Protein AF-A0A841KVA6-F1 (afdb_monomer_lite)

Structure (mmCIF, N/CA/C/O backbone):
data_AF-A0A841KVA6-F1
#
_entry.id   AF-A0A841KVA6-F1
#
loop_
_atom_site.group_PDB
_atom_site.id
_atom_site.type_symbol
_atom_site.label_atom_id
_atom_site.label_alt_id
_atom_site.label_comp_id
_atom_site.label_asym_id
_atom_site.label_entity_id
_atom_site.label_seq_id
_atom_site.pdbx_PDB_ins_code
_atom_site.Cartn_x
_atom_site.Cartn_y
_atom_site.Cartn_z
_atom_site.occupancy
_atom_site.B_iso_or_equiv
_atom_site.auth_seq_id
_atom_site.auth_comp_id
_atom_site.auth_asym_id
_atom_site.auth_atom_id
_atom_site.pdbx_PDB_model_num
ATOM 1 N N . MET A 1 1 ? -5.361 3.899 -15.644 1.00 50.81 1 MET A N 1
ATOM 2 C CA . MET A 1 1 ? -4.681 2.618 -15.370 1.00 50.81 1 MET A CA 1
ATOM 3 C C . MET A 1 1 ? -4.036 2.179 -16.674 1.00 50.81 1 MET A C 1
ATOM 5 O O . MET A 1 1 ? -4.753 2.067 -17.661 1.00 50.81 1 MET A O 1
ATOM 9 N N . TYR A 1 2 ? -2.706 2.100 -16.727 1.00 49.50 2 TYR A N 1
ATOM 10 C CA . TYR A 1 2 ? -1.951 1.942 -17.982 1.00 49.50 2 TYR A CA 1
ATOM 11 C C . TYR A 1 2 ? -1.537 0.482 -18.233 1.00 49.50 2 TYR A C 1
ATOM 13 O O . TYR A 1 2 ? -1.278 0.118 -19.377 1.00 49.50 2 TYR A O 1
ATOM 21 N N . CYS A 1 3 ? -1.543 -0.362 -17.196 1.00 57.69 3 CYS A N 1
ATOM 22 C CA . CYS A 1 3 ? -1.248 -1.793 -17.270 1.00 57.69 3 CYS A CA 1
ATOM 23 C C . CYS A 1 3 ? -2.376 -2.593 -16.602 1.00 57.69 3 CYS A C 1
ATOM 25 O O . CYS A 1 3 ? -2.323 -2.887 -15.414 1.00 57.69 3 CYS A O 1
ATOM 27 N N . TYR A 1 4 ? -3.420 -2.942 -17.360 1.00 56.44 4 TYR A N 1
ATOM 28 C CA . TYR A 1 4 ? -4.584 -3.648 -16.802 1.00 56.44 4 TYR A CA 1
ATOM 29 C C . TYR A 1 4 ? -4.317 -5.150 -16.558 1.00 56.44 4 TYR A C 1
ATOM 31 O O . TYR A 1 4 ? -4.978 -5.748 -15.720 1.00 56.44 4 TYR A O 1
ATOM 39 N N . THR A 1 5 ? -3.327 -5.748 -17.240 1.00 57.81 5 THR A N 1
ATOM 40 C CA . THR A 1 5 ? -2.943 -7.178 -17.103 1.00 57.81 5 THR A CA 1
ATOM 41 C C . THR A 1 5 ? -1.612 -7.556 -17.776 1.00 57.81 5 THR A C 1
ATOM 43 O O . THR A 1 5 ? -1.046 -8.599 -17.446 1.00 57.81 5 THR A O 1
ATOM 46 N N . MET A 1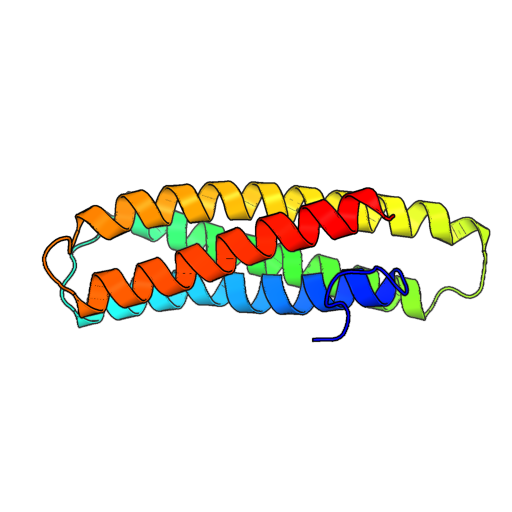 6 ? -1.090 -6.743 -18.707 1.00 58.12 6 MET A N 1
ATOM 47 C CA . MET A 1 6 ? 0.158 -7.029 -19.432 1.00 58.12 6 MET A CA 1
ATOM 48 C C . MET A 1 6 ? 1.201 -5.920 -19.269 1.00 58.12 6 MET A C 1
ATOM 50 O O . MET A 1 6 ? 0.891 -4.741 -19.434 1.00 58.12 6 MET A O 1
ATOM 54 N N . ALA A 1 7 ? 2.446 -6.304 -18.988 1.00 70.88 7 ALA A N 1
ATOM 55 C CA . ALA A 1 7 ? 3.600 -5.423 -18.900 1.00 70.88 7 ALA A CA 1
ATOM 56 C C . ALA A 1 7 ? 4.058 -5.005 -20.308 1.00 70.88 7 ALA A C 1
ATOM 58 O O . ALA A 1 7 ? 4.973 -5.582 -20.886 1.00 70.88 7 ALA A O 1
ATOM 59 N N . TYR A 1 8 ? 3.426 -3.970 -20.869 1.00 66.31 8 TYR A N 1
ATOM 60 C CA . TYR A 1 8 ? 3.819 -3.417 -22.175 1.00 66.31 8 TYR A CA 1
ATOM 61 C C . TYR A 1 8 ? 5.228 -2.803 -22.172 1.00 66.31 8 TYR A C 1
ATOM 63 O O . TYR A 1 8 ? 5.869 -2.697 -23.214 1.00 66.31 8 TYR A O 1
ATOM 71 N N . SER A 1 9 ? 5.704 -2.363 -21.007 1.00 79.69 9 SER A N 1
ATOM 72 C CA . SER A 1 9 ? 7.071 -1.891 -20.791 1.00 79.69 9 SER A CA 1
ATOM 73 C C . SER A 1 9 ? 7.407 -1.874 -19.300 1.00 79.69 9 SER A C 1
ATOM 75 O O . SER A 1 9 ? 6.514 -1.818 -18.450 1.00 79.69 9 SER A O 1
ATOM 77 N N . LEU A 1 10 ? 8.701 -1.822 -18.975 1.00 84.19 10 LEU A N 1
ATOM 78 C CA . LEU A 1 10 ? 9.164 -1.624 -17.599 1.00 84.19 10 LEU A CA 1
ATOM 79 C C . LEU A 1 10 ? 8.616 -0.324 -16.984 1.00 84.19 10 LEU A C 1
ATOM 81 O O . LEU A 1 10 ? 8.250 -0.290 -15.812 1.00 84.19 10 LEU A O 1
ATOM 85 N N . GLN A 1 11 ? 8.491 0.736 -17.789 1.00 85.94 11 GLN A N 1
ATOM 86 C CA . GLN A 1 11 ? 7.898 1.998 -17.343 1.00 85.94 11 GLN A CA 1
ATOM 87 C C . GLN A 1 11 ? 6.432 1.827 -16.938 1.00 85.94 11 GLN A C 1
ATOM 89 O O . GLN A 1 11 ? 5.979 2.480 -16.004 1.00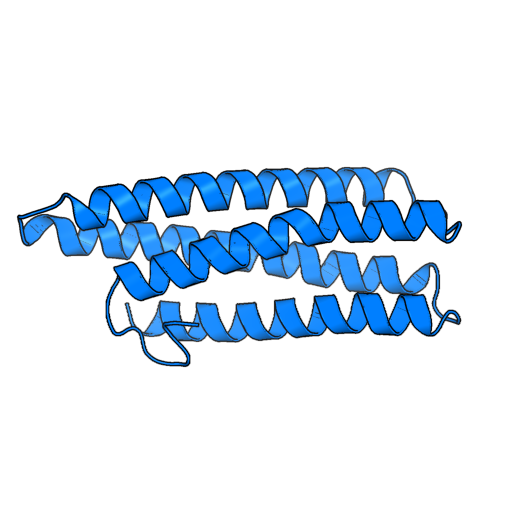 85.94 11 GLN A O 1
ATOM 94 N N . CYS A 1 12 ? 5.691 0.951 -17.618 1.00 87.81 12 CYS A N 1
ATOM 95 C CA . CYS A 1 12 ? 4.305 0.663 -17.269 1.00 87.81 12 CYS A CA 1
ATOM 96 C C . CYS A 1 12 ? 4.205 0.005 -15.886 1.00 87.81 12 CYS A C 1
ATOM 98 O O . CYS A 1 12 ? 3.436 0.469 -15.047 1.00 87.81 12 CYS A O 1
ATOM 100 N N . VAL A 1 13 ? 5.060 -0.988 -15.609 1.00 91.06 13 VAL A N 1
ATOM 101 C CA . VAL A 1 13 ? 5.154 -1.635 -14.287 1.00 91.06 13 VAL A CA 1
ATOM 102 C C . VAL A 1 13 ? 5.483 -0.616 -13.195 1.00 91.06 13 VAL A C 1
ATOM 104 O O . VAL A 1 13 ? 4.806 -0.564 -12.172 1.00 91.06 13 VAL A O 1
ATOM 107 N N . LEU A 1 14 ? 6.487 0.236 -13.426 1.00 92.56 14 LEU A N 1
ATOM 108 C CA . LEU A 1 14 ? 6.909 1.249 -12.455 1.00 92.56 14 LEU A CA 1
ATOM 109 C C . LEU A 1 14 ? 5.843 2.329 -12.216 1.00 92.56 14 LEU A C 1
ATOM 111 O O . LEU A 1 14 ? 5.737 2.836 -11.105 1.00 92.56 14 LEU A O 1
ATOM 115 N N . ARG A 1 15 ? 5.028 2.671 -13.222 1.00 92.38 15 ARG A N 1
ATOM 116 C CA . ARG A 1 15 ? 3.908 3.616 -13.063 1.00 92.38 15 ARG A CA 1
ATOM 117 C C . ARG A 1 15 ? 2.759 3.034 -12.248 1.00 92.38 15 ARG A C 1
ATOM 119 O O . ARG A 1 15 ? 2.211 3.754 -11.420 1.00 92.38 15 ARG A O 1
ATOM 126 N N . GLU A 1 16 ? 2.409 1.764 -12.457 1.00 94.19 16 GLU A N 1
ATOM 127 C CA . GLU A 1 16 ? 1.436 1.086 -11.589 1.00 94.19 16 GLU A CA 1
ATOM 128 C C . GLU A 1 16 ? 1.976 1.006 -10.157 1.00 94.19 16 GLU A C 1
ATOM 130 O O . GLU A 1 16 ? 1.267 1.344 -9.215 1.00 94.19 16 GLU A O 1
ATOM 135 N N . LEU A 1 17 ? 3.255 0.656 -9.984 1.00 95.56 17 LEU A N 1
ATOM 136 C CA . LEU A 1 17 ? 3.885 0.637 -8.666 1.00 95.56 17 LEU A CA 1
ATOM 137 C C . LEU A 1 17 ? 3.857 2.008 -7.982 1.00 95.56 17 LEU A C 1
ATOM 139 O O . LEU A 1 17 ? 3.521 2.091 -6.804 1.00 95.56 17 LEU A O 1
ATOM 143 N N . LEU A 1 18 ? 4.154 3.084 -8.712 1.00 95.94 18 LEU A N 1
ATOM 144 C CA . LEU A 1 18 ? 4.070 4.449 -8.195 1.00 95.94 18 LEU A CA 1
ATOM 145 C C . LEU A 1 18 ? 2.644 4.784 -7.732 1.00 95.94 18 LEU A C 1
ATOM 147 O O . LEU A 1 18 ? 2.455 5.237 -6.611 1.00 95.94 18 LEU A O 1
ATOM 151 N N . MET A 1 19 ? 1.636 4.520 -8.562 1.00 96.00 19 MET A N 1
ATOM 152 C CA . MET A 1 19 ? 0.239 4.801 -8.216 1.00 96.00 19 MET A CA 1
ATOM 153 C C . MET A 1 19 ? -0.209 4.021 -6.973 1.00 96.00 19 MET A C 1
ATOM 155 O O . MET A 1 19 ? -0.796 4.587 -6.056 1.00 96.00 19 MET A O 1
ATOM 159 N N . TRP A 1 20 ? 0.085 2.723 -6.918 1.00 97.00 20 TRP A N 1
ATOM 160 C CA . TRP A 1 20 ? -0.399 1.871 -5.834 1.00 97.00 20 TRP A CA 1
ATOM 161 C C . TRP A 1 20 ? 0.370 2.050 -4.528 1.00 97.00 20 TRP A C 1
ATOM 163 O O . TRP A 1 20 ? -0.211 1.868 -3.460 1.00 97.00 20 TRP A O 1
ATOM 173 N N . THR A 1 21 ? 1.645 2.439 -4.578 1.00 97.56 21 THR A N 1
ATOM 174 C CA . THR A 1 21 ? 2.391 2.837 -3.372 1.00 97.56 21 THR A CA 1
ATOM 175 C C . THR A 1 21 ? 1.875 4.149 -2.800 1.00 97.56 21 THR A C 1
ATOM 177 O O . THR A 1 21 ? 1.786 4.259 -1.583 1.00 97.56 21 THR A O 1
ATOM 180 N N . ASP A 1 22 ? 1.470 5.095 -3.652 1.00 97.25 22 ASP A N 1
ATOM 181 C CA . ASP A 1 22 ? 0.857 6.359 -3.231 1.00 97.25 22 ASP A CA 1
ATOM 182 C C . ASP A 1 22 ? -0.466 6.096 -2.492 1.00 97.25 22 ASP A C 1
ATOM 184 O O . ASP A 1 22 ? -0.575 6.363 -1.295 1.00 97.25 22 ASP A O 1
ATOM 188 N N . ILE A 1 23 ? -1.404 5.400 -3.146 1.00 97.19 23 ILE A N 1
ATOM 189 C CA . ILE A 1 23 ? -2.692 4.983 -2.559 1.00 97.19 23 ILE A CA 1
ATOM 190 C C . ILE A 1 23 ? -2.484 4.197 -1.252 1.00 97.19 23 ILE A C 1
ATOM 192 O O . ILE A 1 23 ? -3.093 4.483 -0.219 1.00 97.19 23 ILE A O 1
ATOM 196 N N . SER A 1 24 ? -1.576 3.217 -1.259 1.00 97.69 24 SER A N 1
ATOM 197 C CA . SER A 1 24 ? -1.318 2.384 -0.077 1.00 97.69 24 SER A CA 1
ATOM 198 C C . SER A 1 24 ? -0.648 3.151 1.062 1.00 97.69 24 SER A C 1
ATOM 200 O O . SER A 1 24 ? -0.785 2.750 2.217 1.00 97.69 24 SER A O 1
ATOM 202 N N . SER A 1 25 ? 0.035 4.262 0.777 1.00 97.69 25 SER A N 1
ATOM 203 C CA . SER A 1 25 ? 0.592 5.134 1.811 1.00 97.69 25 SER A CA 1
ATOM 204 C C . SER A 1 25 ? -0.478 5.974 2.514 1.00 97.69 25 SER A C 1
ATOM 206 O O . SER A 1 25 ? -0.350 6.247 3.713 1.00 97.69 25 SER A O 1
ATOM 208 N N . GLU A 1 26 ? -1.562 6.321 1.813 1.00 98.00 26 GLU A N 1
ATOM 209 C CA . GLU A 1 26 ? -2.681 7.089 2.360 1.00 98.00 26 GLU A CA 1
ATOM 210 C C . GLU A 1 26 ? -3.602 6.229 3.232 1.00 98.00 26 GLU A C 1
ATOM 212 O O . GLU A 1 26 ? -4.108 6.694 4.259 1.00 98.00 26 GLU A O 1
ATOM 217 N N . HIS A 1 27 ? -3.789 4.954 2.878 1.00 97.81 27 HIS A N 1
ATOM 218 C CA . HIS A 1 27 ? -4.706 4.057 3.582 1.00 97.81 27 HIS A CA 1
ATOM 219 C C . HIS A 1 27 ? -4.475 3.978 5.103 1.00 97.81 27 HIS A C 1
ATOM 221 O O . HIS A 1 27 ? -5.447 4.124 5.853 1.00 97.81 27 HIS A O 1
ATOM 227 N N . PRO A 1 28 ? -3.239 3.832 5.624 1.00 97.88 28 PRO A N 1
ATOM 228 C CA . PRO A 1 28 ? -3.013 3.839 7.064 1.00 97.88 28 PRO A CA 1
ATOM 229 C C . PRO A 1 28 ? -3.376 5.167 7.743 1.00 97.88 28 PRO A C 1
ATOM 231 O O . PRO A 1 28 ? -3.899 5.166 8.863 1.00 97.88 28 PRO A O 1
ATOM 234 N N . ILE A 1 29 ? -3.126 6.306 7.082 1.00 97.31 29 ILE A N 1
ATOM 235 C CA . ILE A 1 29 ? -3.496 7.637 7.590 1.00 97.31 29 ILE A CA 1
ATOM 236 C C . ILE A 1 29 ? -5.015 7.752 7.661 1.00 97.31 29 ILE A C 1
ATOM 238 O O . ILE A 1 29 ? -5.567 8.187 8.679 1.00 97.31 29 ILE A O 1
ATOM 242 N N . PHE A 1 30 ? -5.687 7.340 6.592 1.00 96.44 30 PHE A N 1
ATOM 243 C CA . PHE A 1 30 ? -7.129 7.395 6.479 1.00 96.44 30 PHE A CA 1
ATOM 244 C C . PHE A 1 30 ? -7.809 6.506 7.529 1.00 96.44 30 PHE A C 1
ATOM 246 O O . PHE A 1 30 ? -8.625 7.001 8.309 1.00 96.44 30 PHE A O 1
ATOM 253 N N . VAL A 1 31 ? -7.394 5.240 7.660 1.00 97.00 31 VAL A N 1
ATOM 254 C CA . VAL A 1 31 ? -7.913 4.306 8.676 1.00 97.00 31 VAL A CA 1
ATOM 255 C C . VAL A 1 31 ? -7.724 4.860 10.085 1.00 97.00 31 VAL A C 1
ATOM 257 O O . VAL A 1 31 ? -8.670 4.886 10.873 1.00 97.00 31 VAL A O 1
ATOM 260 N N . LYS A 1 32 ? -6.533 5.379 10.405 1.00 96.25 32 LYS A N 1
ATOM 261 C CA . LYS A 1 32 ? -6.258 6.022 11.698 1.00 96.25 32 LYS A CA 1
ATOM 262 C C . LYS A 1 32 ? -7.173 7.224 11.955 1.00 96.25 32 LYS A C 1
ATOM 264 O O . LYS A 1 32 ? -7.631 7.428 13.081 1.00 96.25 32 LYS A O 1
ATOM 269 N N . THR A 1 33 ? -7.417 8.037 10.933 1.00 95.56 33 THR A N 1
ATOM 270 C CA . THR A 1 33 ? -8.236 9.252 11.036 1.00 95.56 33 THR A CA 1
ATOM 271 C C . THR A 1 33 ? -9.703 8.903 11.250 1.00 95.56 33 THR A C 1
ATOM 273 O O . THR A 1 33 ? -10.314 9.395 12.199 1.00 95.56 33 THR A O 1
ATOM 276 N N . VAL A 1 34 ? -10.252 7.998 10.439 1.00 94.94 34 VAL A N 1
ATOM 277 C CA . VAL A 1 34 ? -11.639 7.543 10.571 1.00 94.94 34 VAL A CA 1
ATOM 278 C C . VAL A 1 34 ? -11.851 6.819 11.896 1.00 94.94 34 VAL A C 1
ATOM 280 O O . VAL A 1 34 ? -12.851 7.087 12.559 1.00 94.94 34 VAL A O 1
ATOM 283 N N . ALA A 1 35 ? -10.908 5.982 12.341 1.00 95.38 35 ALA A N 1
ATOM 284 C CA . ALA A 1 35 ? -10.971 5.340 13.655 1.00 95.38 35 ALA A CA 1
ATOM 285 C C . ALA A 1 35 ? -11.140 6.374 14.776 1.00 95.38 35 ALA A C 1
ATOM 287 O O . ALA A 1 35 ? -12.058 6.277 15.587 1.00 95.38 35 ALA A O 1
ATOM 288 N N . LYS A 1 36 ? -10.307 7.422 14.771 1.00 94.25 36 LYS A N 1
ATOM 289 C CA . LYS A 1 36 ? -10.377 8.506 15.758 1.00 94.25 36 LYS A CA 1
ATOM 290 C C . LYS A 1 36 ? -11.718 9.247 15.707 1.00 94.25 36 LYS A C 1
ATOM 292 O O . LYS A 1 36 ? -12.303 9.516 16.752 1.00 94.25 36 LYS A O 1
ATOM 297 N N . LEU A 1 37 ? -12.209 9.576 14.511 1.00 93.75 37 LEU A N 1
ATOM 298 C CA . LEU A 1 37 ? -13.469 10.311 14.329 1.00 93.75 37 LEU A CA 1
ATOM 299 C C . LEU A 1 37 ? -14.701 9.483 14.717 1.00 93.75 37 LEU A C 1
ATOM 301 O O . LEU A 1 37 ? -15.654 10.018 15.277 1.00 93.75 37 LEU A O 1
ATOM 305 N N . SER A 1 38 ? -14.663 8.176 14.467 1.00 92.19 38 SER A N 1
ATOM 306 C CA . SER A 1 38 ? -15.736 7.229 14.797 1.00 92.19 38 SER A CA 1
ATOM 307 C C . SER A 1 38 ? -15.582 6.587 16.181 1.00 92.19 38 SER A C 1
ATOM 309 O O . SER A 1 38 ? -16.317 5.654 16.511 1.00 92.19 38 SER A O 1
ATOM 311 N N . LYS A 1 39 ? -14.657 7.101 17.008 1.00 92.38 39 LYS A N 1
ATOM 312 C CA . LYS A 1 39 ? -14.383 6.633 18.378 1.00 92.38 39 LYS A CA 1
ATOM 313 C C . LYS A 1 39 ? -14.081 5.126 18.447 1.00 92.38 39 LYS A C 1
ATOM 315 O O . LYS A 1 39 ? -14.504 4.442 19.375 1.00 92.38 39 LYS A O 1
ATOM 320 N N . LYS A 1 40 ? -13.366 4.597 17.448 1.00 93.31 40 LYS A N 1
ATOM 321 C CA . LYS A 1 40 ? -12.758 3.262 17.508 1.00 93.31 40 LYS A CA 1
ATOM 322 C C . LYS A 1 40 ? -11.422 3.399 18.225 1.00 93.31 40 LYS A C 1
ATOM 324 O O . LYS A 1 40 ? -10.445 3.876 17.644 1.00 93.31 40 LYS A O 1
ATOM 329 N N . ASP A 1 41 ? -11.385 2.995 19.488 1.00 88.94 41 ASP A N 1
ATOM 330 C CA . ASP A 1 41 ? -10.175 3.051 20.307 1.00 88.94 41 ASP A CA 1
ATOM 331 C C . ASP A 1 41 ? -9.187 1.956 19.881 1.00 88.94 41 ASP A C 1
ATOM 333 O O . ASP A 1 41 ? -9.137 0.859 20.438 1.00 88.94 41 ASP A O 1
ATOM 337 N N . LEU A 1 42 ? -8.400 2.254 18.844 1.00 95.44 42 LEU A N 1
ATOM 338 C CA . LEU A 1 42 ? -7.324 1.378 18.392 1.00 95.44 42 LEU A CA 1
ATOM 339 C C . LEU A 1 42 ? -6.165 1.401 19.404 1.00 95.44 42 LEU A C 1
ATOM 341 O O . LEU A 1 42 ? -5.719 2.483 19.802 1.00 95.44 42 LEU A O 1
ATOM 345 N N . PRO A 1 43 ? -5.611 0.236 19.789 1.00 96.50 43 PRO A N 1
ATOM 346 C CA . PRO A 1 43 ? -4.442 0.172 20.650 1.00 96.50 43 PRO A CA 1
ATOM 347 C C . PRO A 1 43 ? -3.253 0.924 20.063 1.00 96.50 43 PRO A C 1
ATOM 349 O O . PRO A 1 43 ? -3.043 0.958 18.848 1.00 96.50 43 PRO A O 1
ATOM 352 N N . LYS A 1 44 ? -2.400 1.449 20.947 1.00 96.19 44 LYS A N 1
ATOM 353 C CA . LYS A 1 44 ? -1.179 2.164 20.556 1.00 96.19 44 LYS A CA 1
ATOM 354 C C . LYS A 1 44 ? -0.300 1.346 19.602 1.00 96.19 44 LYS A C 1
ATOM 356 O O . LYS A 1 44 ? 0.253 1.917 18.673 1.00 96.19 44 LYS A O 1
ATOM 361 N N . SER A 1 45 ? -0.208 0.028 19.791 1.00 96.94 45 SER A N 1
ATOM 362 C CA . SER A 1 45 ? 0.546 -0.868 18.903 1.00 96.94 45 SER A CA 1
ATOM 363 C C . SER A 1 45 ? 0.041 -0.831 17.457 1.00 96.94 45 SER A C 1
ATOM 365 O O . SER A 1 45 ? 0.844 -0.674 16.545 1.00 96.94 45 SER A O 1
ATOM 367 N N . ILE A 1 46 ? -1.279 -0.890 17.246 1.00 97.62 46 ILE A N 1
ATOM 368 C CA . ILE A 1 46 ? -1.895 -0.778 15.9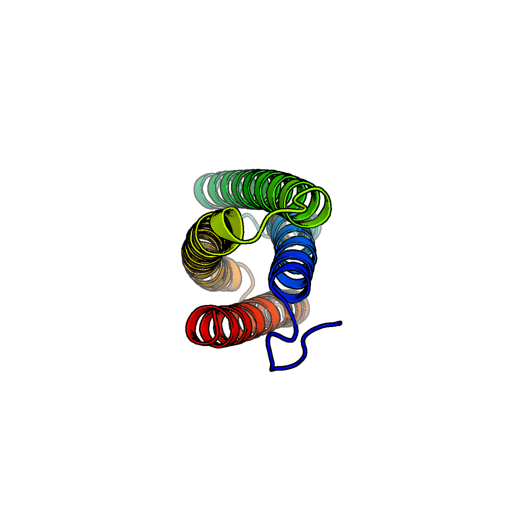15 1.00 97.62 46 ILE A CA 1
ATOM 369 C C . ILE A 1 46 ? -1.620 0.601 15.313 1.00 97.62 46 ILE A C 1
ATOM 371 O O . ILE A 1 46 ? -1.263 0.710 14.144 1.00 97.62 46 ILE A O 1
ATOM 375 N N . VAL A 1 47 ? -1.746 1.664 16.111 1.00 97.50 47 VAL A N 1
ATOM 376 C CA . VAL A 1 47 ? -1.497 3.036 15.644 1.00 97.50 47 VAL A CA 1
ATOM 377 C C . VAL A 1 47 ? -0.042 3.244 15.215 1.00 97.50 47 VAL A C 1
ATOM 379 O O . VAL A 1 47 ? 0.204 3.954 14.239 1.00 97.50 47 VAL A O 1
ATOM 382 N N . GLU A 1 48 ? 0.922 2.653 15.919 1.00 97.94 48 GLU A N 1
ATOM 383 C CA . GLU A 1 48 ? 2.328 2.711 15.509 1.00 97.94 48 GLU A CA 1
ATOM 384 C C . GLU A 1 48 ? 2.598 1.877 14.249 1.00 97.94 48 GLU A C 1
ATOM 386 O O . GLU A 1 48 ? 3.311 2.353 13.366 1.00 97.94 48 GLU A O 1
ATOM 391 N N . GLU A 1 49 ? 1.975 0.704 14.095 1.00 98.00 49 GLU A N 1
ATOM 392 C CA . GLU A 1 49 ? 2.125 -0.096 12.871 1.00 98.00 49 GLU A CA 1
ATOM 39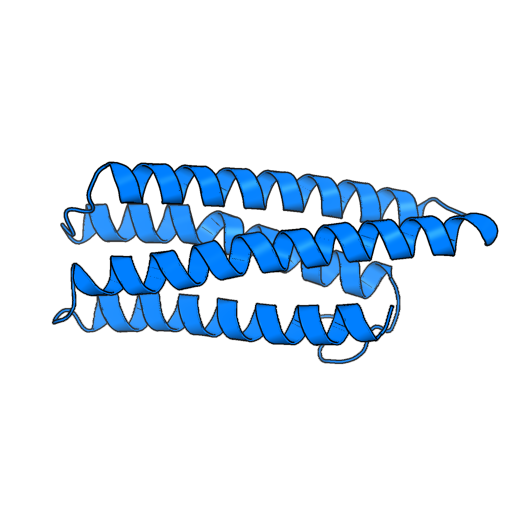3 C C . GLU A 1 49 ? 1.520 0.615 11.648 1.00 98.00 49 GLU A C 1
ATOM 395 O O . GLU A 1 49 ? 2.137 0.640 10.585 1.00 98.00 49 GLU A O 1
ATOM 400 N N . LEU A 1 50 ? 0.379 1.303 11.808 1.00 98.06 50 LEU A N 1
ATOM 401 C CA . LEU A 1 50 ? -0.208 2.159 10.768 1.00 98.06 50 LEU A CA 1
ATOM 402 C C . LEU A 1 50 ? 0.768 3.258 10.316 1.00 98.06 50 LEU A C 1
ATOM 404 O O . LEU A 1 50 ? 0.965 3.470 9.121 1.00 98.06 50 LEU A O 1
ATOM 408 N N . LYS A 1 51 ? 1.417 3.949 11.263 1.00 98.00 51 LYS A N 1
ATOM 409 C CA . LYS A 1 51 ? 2.423 4.978 10.937 1.00 98.00 51 LYS A CA 1
ATOM 410 C C . LYS A 1 51 ? 3.634 4.385 10.222 1.00 98.00 51 LYS A C 1
ATOM 412 O O . LYS A 1 51 ? 4.186 5.022 9.331 1.00 98.00 51 LYS A O 1
ATOM 417 N N . LYS A 1 52 ? 4.074 3.199 10.642 1.00 98.31 52 LYS A N 1
ATOM 418 C CA . LYS A 1 52 ? 5.210 2.509 10.033 1.00 98.31 52 LYS A CA 1
ATOM 419 C C . LYS A 1 52 ? 4.898 2.110 8.593 1.00 98.31 52 LYS A C 1
ATOM 421 O O . LYS A 1 52 ? 5.710 2.385 7.721 1.00 98.31 52 LYS A O 1
ATOM 426 N N . LEU A 1 53 ? 3.719 1.539 8.341 1.00 98.19 53 LEU A N 1
ATOM 427 C CA . LEU A 1 53 ? 3.282 1.174 6.993 1.00 98.19 53 LEU A CA 1
ATOM 428 C C . LEU A 1 53 ? 3.167 2.386 6.071 1.00 98.19 53 LEU A C 1
ATOM 430 O O . LEU A 1 53 ? 3.679 2.322 4.960 1.00 98.19 53 LEU A O 1
ATOM 434 N N . ASN A 1 54 ? 2.575 3.492 6.537 1.00 98.50 54 ASN A N 1
ATOM 435 C CA . ASN A 1 54 ? 2.533 4.738 5.765 1.00 98.50 54 ASN A CA 1
ATOM 436 C C . ASN A 1 54 ? 3.948 5.167 5.337 1.00 98.50 54 ASN A C 1
ATOM 438 O O . ASN A 1 54 ? 4.203 5.288 4.143 1.00 98.50 54 ASN A O 1
ATOM 442 N N . LYS A 1 55 ? 4.894 5.266 6.280 1.00 98.44 55 LYS A N 1
ATOM 443 C CA . LYS A 1 55 ? 6.289 5.621 5.967 1.00 98.44 55 LYS A CA 1
ATOM 444 C C . LYS A 1 55 ? 6.963 4.641 5.008 1.00 98.44 55 LYS A C 1
ATOM 446 O O . LYS A 1 55 ? 7.682 5.064 4.113 1.00 98.44 55 LYS A O 1
ATOM 451 N N . SER A 1 56 ? 6.753 3.337 5.189 1.00 98.56 56 SER A N 1
ATOM 452 C CA . SER A 1 56 ? 7.351 2.324 4.314 1.00 98.56 56 SER A CA 1
ATOM 453 C C . SER A 1 56 ? 6.796 2.383 2.890 1.00 98.56 56 SER A C 1
ATOM 455 O O . SER A 1 56 ? 7.553 2.196 1.941 1.00 98.56 56 SER A O 1
ATOM 457 N N . PHE A 1 57 ? 5.503 2.669 2.715 1.00 98.44 57 PHE A N 1
ATOM 458 C CA . PHE A 1 57 ? 4.930 2.880 1.386 1.00 98.44 57 PHE A CA 1
ATOM 459 C C . PHE A 1 57 ? 5.386 4.203 0.756 1.00 98.44 57 PHE A C 1
ATOM 461 O O . PHE A 1 57 ? 5.684 4.206 -0.436 1.00 98.44 57 PHE A O 1
ATOM 468 N N . GLU A 1 58 ? 5.523 5.287 1.530 1.00 98.25 58 GLU A N 1
ATOM 469 C CA . GLU A 1 58 ? 6.118 6.552 1.058 1.00 98.25 58 GLU A CA 1
ATOM 470 C C . GLU A 1 58 ? 7.562 6.347 0.574 1.00 98.25 58 GLU A C 1
ATOM 472 O O . GLU A 1 58 ? 7.938 6.800 -0.507 1.00 98.25 58 GLU A O 1
ATOM 477 N N . GLU A 1 59 ? 8.373 5.613 1.338 1.00 98.38 59 GLU A N 1
ATOM 478 C CA . GLU A 1 59 ? 9.746 5.272 0.957 1.00 98.38 59 GLU A CA 1
ATOM 479 C C . GLU A 1 59 ? 9.787 4.432 -0.324 1.00 98.38 59 GLU A C 1
ATOM 481 O O . GLU A 1 59 ? 10.547 4.727 -1.250 1.00 98.38 59 GLU A O 1
ATOM 486 N N . LEU A 1 60 ? 8.920 3.423 -0.424 1.00 98.25 60 LEU A N 1
ATOM 487 C CA . LEU A 1 60 ? 8.815 2.604 -1.625 1.00 98.25 60 LEU A CA 1
ATOM 488 C C . LEU A 1 60 ? 8.359 3.419 -2.847 1.00 98.25 60 LEU A C 1
ATOM 490 O O . LEU A 1 60 ? 8.871 3.197 -3.946 1.00 98.25 60 LEU A O 1
ATOM 494 N N . ASN A 1 61 ? 7.451 4.380 -2.662 1.00 98.25 61 ASN A N 1
ATOM 495 C CA . ASN A 1 61 ? 7.015 5.302 -3.710 1.00 98.25 61 ASN A CA 1
ATOM 496 C C . ASN A 1 61 ? 8.181 6.156 -4.228 1.00 98.25 61 ASN A C 1
ATOM 498 O O . ASN A 1 61 ? 8.397 6.237 -5.440 1.00 98.25 61 ASN A O 1
ATOM 502 N N . MET A 1 62 ? 8.978 6.732 -3.320 1.00 97.88 62 MET A N 1
ATOM 503 C CA . MET A 1 62 ? 10.172 7.503 -3.684 1.00 97.88 62 MET A CA 1
ATOM 504 C C . MET A 1 62 ? 11.162 6.655 -4.490 1.00 97.88 62 MET A C 1
ATOM 506 O O . MET A 1 62 ? 11.610 7.085 -5.555 1.00 97.88 62 MET A O 1
ATOM 510 N N . ASN A 1 63 ? 11.427 5.424 -4.044 1.00 96.94 63 ASN A N 1
ATOM 511 C CA . ASN A 1 63 ? 12.315 4.495 -4.743 1.00 96.94 63 ASN A CA 1
ATOM 512 C C . ASN A 1 63 ? 11.777 4.127 -6.139 1.00 96.94 63 ASN A C 1
ATOM 514 O O . ASN A 1 63 ? 12.527 4.108 -7.116 1.00 96.94 63 ASN A O 1
ATOM 518 N N . ALA A 1 64 ? 10.469 3.880 -6.274 1.00 95.56 64 ALA A N 1
ATOM 519 C CA . ALA A 1 64 ? 9.841 3.605 -7.567 1.00 95.56 64 ALA A CA 1
ATOM 520 C C . ALA A 1 64 ? 9.933 4.807 -8.525 1.00 95.56 64 ALA A C 1
ATOM 522 O O . ALA A 1 64 ? 10.191 4.633 -9.720 1.00 95.56 64 ALA A O 1
ATOM 523 N N . LYS A 1 65 ? 9.775 6.030 -8.007 1.00 95.44 65 LYS A N 1
ATOM 524 C CA . LYS A 1 65 ? 9.899 7.277 -8.774 1.00 95.44 65 LYS A CA 1
ATOM 525 C C . LYS A 1 65 ? 11.320 7.507 -9.285 1.00 95.44 65 LYS A C 1
ATOM 527 O O . LYS A 1 65 ? 11.502 7.885 -10.447 1.00 95.44 65 LYS A O 1
ATOM 532 N N . GLU A 1 66 ? 12.317 7.266 -8.440 1.00 93.75 66 GLU A N 1
ATOM 533 C CA . GLU A 1 66 ? 13.725 7.329 -8.829 1.00 93.75 66 GLU A CA 1
ATOM 534 C C . GLU A 1 66 ? 14.019 6.318 -9.944 1.00 93.75 66 GLU A C 1
ATOM 536 O O . GLU A 1 66 ? 14.564 6.680 -10.989 1.00 93.75 66 GLU A O 1
ATOM 541 N N . GLN A 1 67 ? 13.563 5.073 -9.784 1.00 90.94 67 GLN A N 1
ATOM 542 C CA . GLN A 1 67 ? 13.762 4.033 -10.792 1.00 90.94 67 GLN A CA 1
ATOM 543 C C . GLN A 1 67 ? 13.076 4.340 -12.122 1.00 90.94 67 GLN A C 1
ATOM 545 O O . GLN A 1 67 ? 13.667 4.130 -13.181 1.00 90.94 67 GLN A O 1
ATOM 550 N N . LEU A 1 68 ? 11.862 4.896 -12.095 1.00 90.62 68 LEU A N 1
ATOM 551 C CA . LEU A 1 68 ? 11.178 5.336 -13.311 1.00 90.62 68 LEU A CA 1
ATOM 552 C C . LEU A 1 68 ? 11.975 6.426 -14.039 1.00 90.62 68 LEU A C 1
ATOM 554 O O . LEU A 1 68 ? 12.128 6.358 -15.257 1.00 90.62 68 LEU A O 1
ATOM 558 N N . THR A 1 69 ? 12.515 7.392 -13.294 1.00 89.12 69 THR A N 1
ATOM 559 C CA . THR A 1 69 ? 13.333 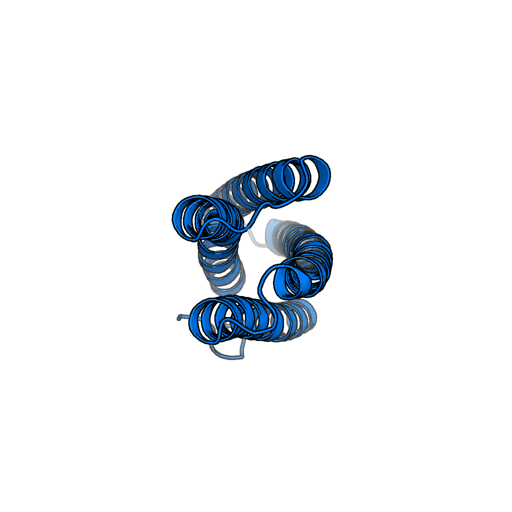8.482 -13.846 1.00 89.12 69 THR A CA 1
ATOM 560 C C . THR A 1 69 ? 14.613 7.936 -14.484 1.00 89.12 69 THR A C 1
ATOM 562 O O . THR A 1 69 ? 14.956 8.288 -15.613 1.00 89.12 69 THR A O 1
ATOM 565 N N . ASN A 1 70 ? 15.293 7.010 -13.805 1.00 85.81 70 ASN A N 1
ATOM 566 C CA . ASN A 1 70 ? 16.509 6.378 -14.312 1.00 85.81 70 ASN A CA 1
ATOM 567 C C . ASN A 1 70 ? 16.245 5.542 -15.573 1.00 85.81 70 ASN A C 1
ATOM 569 O O . ASN A 1 70 ? 17.003 5.631 -16.539 1.00 85.81 70 ASN A O 1
ATOM 573 N N . ALA A 1 71 ? 15.147 4.782 -15.600 1.00 82.50 71 ALA A N 1
ATOM 574 C CA . ALA A 1 71 ? 14.747 3.984 -16.757 1.00 82.50 71 ALA A CA 1
ATOM 575 C C . ALA A 1 71 ? 14.369 4.843 -17.980 1.00 82.50 71 ALA A C 1
ATOM 577 O O . ALA A 1 71 ? 14.522 4.395 -19.113 1.00 82.50 71 ALA A O 1
ATOM 578 N N . GLN A 1 72 ? 13.879 6.070 -17.775 1.00 82.50 72 GLN A N 1
ATOM 579 C CA . GLN A 1 72 ? 13.566 7.011 -18.859 1.00 82.50 72 GLN A CA 1
ATOM 580 C C . GLN A 1 72 ? 14.811 7.669 -19.463 1.00 82.50 72 GLN A C 1
ATOM 582 O O . GLN A 1 72 ? 14.831 7.947 -20.659 1.00 82.50 72 GLN A O 1
ATOM 587 N N . ASN A 1 73 ? 15.844 7.897 -18.651 1.00 77.31 73 ASN A N 1
ATOM 588 C CA . ASN A 1 73 ? 17.062 8.598 -19.063 1.00 77.31 73 ASN A CA 1
ATOM 589 C C . ASN A 1 73 ? 18.148 7.668 -19.643 1.00 77.31 73 ASN A C 1
ATOM 591 O O . ASN A 1 73 ? 19.175 8.146 -20.125 1.00 77.31 73 ASN A O 1
ATOM 595 N N . SER A 1 74 ? 17.955 6.346 -19.597 1.00 67.25 74 SER A N 1
ATOM 596 C CA . SER A 1 74 ? 18.944 5.371 -20.070 1.00 67.25 74 SER A CA 1
ATOM 597 C C . SER A 1 74 ? 18.800 5.098 -21.572 1.00 67.25 74 SER A C 1
ATOM 599 O O . SER A 1 74 ? 17.763 4.624 -22.027 1.00 67.25 74 SER A O 1
ATOM 601 N N . VAL A 1 75 ? 19.856 5.372 -22.348 1.00 55.81 75 VAL A N 1
ATOM 602 C CA . VAL A 1 75 ? 19.879 5.232 -23.824 1.00 55.81 75 VAL A CA 1
ATOM 603 C C . VAL A 1 75 ? 20.537 3.911 -24.284 1.00 55.81 75 VAL A C 1
ATOM 605 O O . VAL A 1 75 ? 20.479 3.561 -25.459 1.00 55.81 75 VAL A O 1
ATOM 608 N N . ALA A 1 76 ? 21.160 3.139 -23.381 1.00 55.47 76 ALA A N 1
ATOM 609 C CA . ALA A 1 76 ? 21.980 1.969 -23.728 1.00 55.47 76 ALA A CA 1
ATOM 610 C C . ALA A 1 76 ? 21.355 0.634 -23.272 1.00 55.47 76 ALA A C 1
ATOM 612 O O . ALA A 1 76 ? 21.001 0.477 -22.113 1.00 55.47 76 ALA A O 1
ATOM 613 N N . GLN A 1 77 ? 21.285 -0.374 -24.152 1.00 50.97 77 GLN A N 1
ATOM 614 C CA . GLN A 1 77 ? 20.670 -1.682 -23.852 1.00 50.97 77 GLN A CA 1
ATOM 615 C C . GLN A 1 77 ? 21.280 -2.527 -22.702 1.00 50.97 77 GLN A C 1
ATOM 617 O O . GLN A 1 77 ? 20.509 -3.252 -22.070 1.00 50.97 77 GLN A O 1
ATOM 622 N N . PRO A 1 78 ? 22.589 -2.470 -22.361 1.00 52.72 78 PRO A N 1
ATOM 623 C CA . PRO A 1 78 ? 23.152 -3.291 -21.277 1.00 52.72 78 PRO A CA 1
ATOM 624 C C . PRO A 1 78 ? 22.571 -2.998 -19.881 1.00 52.72 78 PRO A C 1
ATOM 626 O O . PRO A 1 78 ? 22.711 -3.818 -18.977 1.00 52.72 78 PRO A O 1
ATOM 629 N N . THR A 1 79 ? 21.906 -1.854 -19.688 1.00 63.31 79 THR A N 1
ATOM 630 C CA . THR A 1 79 ? 21.323 -1.441 -18.401 1.00 63.31 79 THR A CA 1
ATOM 631 C C . THR A 1 79 ? 19.921 -2.014 -18.153 1.00 63.31 79 THR A C 1
ATOM 633 O O . THR A 1 79 ? 19.459 -2.019 -17.012 1.00 63.31 79 THR A O 1
ATOM 636 N N . MET A 1 80 ? 19.260 -2.579 -19.173 1.00 68.81 80 MET A N 1
ATOM 637 C CA . MET A 1 80 ? 17.874 -3.065 -19.074 1.00 68.81 80 MET A CA 1
ATOM 638 C C . MET A 1 80 ? 17.693 -4.209 -18.068 1.00 68.81 80 MET A C 1
ATOM 640 O O . MET A 1 80 ? 16.739 -4.192 -17.293 1.00 68.81 80 MET A O 1
ATOM 644 N N . CYS A 1 81 ? 18.627 -5.165 -18.023 1.00 76.62 81 CYS A N 1
ATOM 645 C CA . CYS A 1 81 ? 18.592 -6.258 -17.042 1.00 76.62 81 CYS A CA 1
ATOM 646 C C . CYS A 1 81 ? 18.718 -5.730 -15.599 1.00 76.62 81 CYS A C 1
ATOM 648 O O . CYS A 1 81 ? 18.027 -6.197 -14.693 1.00 76.62 81 CYS A O 1
ATOM 650 N N . GLY A 1 82 ? 19.543 -4.696 -15.390 1.00 83.56 82 GLY A N 1
ATOM 651 C CA . GLY A 1 82 ? 19.690 -4.029 -14.095 1.00 83.56 82 GLY A CA 1
ATOM 652 C C . GLY A 1 82 ? 18.385 -3.388 -13.622 1.00 83.56 82 GLY A C 1
ATOM 653 O O . GLY A 1 82 ? 17.950 -3.642 -12.498 1.00 83.56 82 GLY A O 1
ATOM 654 N N . TYR A 1 83 ? 17.714 -2.636 -14.498 1.00 84.62 83 TYR A N 1
ATOM 655 C CA . TYR A 1 83 ? 16.438 -2.000 -14.160 1.00 84.62 83 TYR A CA 1
ATOM 656 C C . TYR A 1 83 ? 15.306 -3.012 -13.939 1.00 84.62 83 TYR A C 1
ATOM 658 O O . TYR A 1 83 ? 14.474 -2.812 -13.055 1.00 84.62 83 TYR A O 1
ATOM 666 N N . MET A 1 84 ? 15.278 -4.120 -14.688 1.00 86.44 84 MET A N 1
ATOM 667 C CA . MET A 1 84 ? 14.315 -5.206 -14.459 1.00 86.44 84 MET A CA 1
ATOM 668 C C . MET A 1 84 ? 14.497 -5.839 -13.075 1.00 86.44 84 MET A C 1
ATOM 670 O O . MET A 1 84 ? 13.524 -6.003 -12.339 1.00 86.44 84 MET A O 1
ATOM 674 N N . ASN A 1 85 ? 15.739 -6.132 -12.678 1.00 89.81 85 ASN A N 1
ATOM 675 C CA . ASN A 1 85 ? 16.028 -6.669 -11.347 1.00 89.81 85 ASN A CA 1
ATOM 676 C C . ASN A 1 85 ? 15.646 -5.684 -10.235 1.00 89.81 85 ASN A C 1
ATOM 678 O O . ASN A 1 85 ? 15.058 -6.088 -9.233 1.00 89.81 85 ASN A O 1
ATOM 682 N N . GLN A 1 86 ? 15.915 -4.391 -10.422 1.00 91.88 86 GLN A N 1
ATOM 683 C CA . GLN A 1 86 ? 15.498 -3.354 -9.475 1.00 91.88 86 GLN A CA 1
ATOM 684 C C . GLN A 1 86 ? 13.972 -3.270 -9.363 1.00 91.88 86 GLN A C 1
ATOM 686 O O . GLN A 1 86 ? 13.445 -3.259 -8.253 1.00 91.88 86 GLN A O 1
ATOM 691 N N . ALA A 1 87 ? 13.242 -3.308 -10.480 1.00 92.25 87 ALA A N 1
ATOM 692 C CA . ALA A 1 87 ? 11.783 -3.350 -10.449 1.00 92.25 87 ALA A CA 1
ATOM 693 C C . ALA A 1 87 ? 11.263 -4.595 -9.714 1.00 92.25 87 ALA A C 1
ATOM 695 O O . ALA A 1 87 ? 10.390 -4.468 -8.861 1.00 92.25 87 ALA A O 1
ATOM 696 N N . LYS A 1 88 ? 11.842 -5.779 -9.950 1.00 94.19 88 LYS A N 1
ATOM 697 C CA . LYS A 1 88 ? 11.501 -7.005 -9.206 1.00 94.19 88 LYS A CA 1
ATOM 698 C C . LYS A 1 88 ? 11.703 -6.860 -7.701 1.00 94.19 88 LYS A C 1
ATOM 700 O O . LYS A 1 88 ? 10.863 -7.325 -6.933 1.00 94.19 88 LYS A O 1
ATOM 705 N N . MET A 1 89 ? 12.788 -6.217 -7.271 1.00 96.00 89 MET A N 1
ATOM 706 C CA . MET A 1 89 ? 13.024 -5.943 -5.851 1.00 96.00 89 MET A CA 1
ATOM 707 C C . MET A 1 89 ? 11.935 -5.042 -5.267 1.00 96.00 89 MET A C 1
ATOM 709 O O . MET A 1 89 ? 11.397 -5.353 -4.206 1.00 96.00 89 MET A O 1
ATOM 713 N N . LEU A 1 90 ? 11.563 -3.975 -5.977 1.00 97.25 90 LEU A N 1
ATOM 714 C CA . LEU A 1 90 ? 10.512 -3.063 -5.531 1.00 97.25 90 LEU A CA 1
ATOM 715 C C . LEU A 1 90 ? 9.128 -3.736 -5.494 1.00 97.25 90 LEU A C 1
ATOM 717 O O . LEU A 1 90 ? 8.377 -3.530 -4.545 1.00 97.25 90 LEU A O 1
ATOM 721 N N . LEU A 1 91 ? 8.803 -4.583 -6.477 1.00 96.62 91 LEU A N 1
ATOM 722 C CA . LEU A 1 91 ? 7.564 -5.372 -6.489 1.00 96.62 91 LEU A CA 1
ATOM 723 C C . LEU A 1 91 ? 7.499 -6.357 -5.315 1.00 96.62 91 LEU A C 1
ATOM 725 O O . LEU A 1 91 ? 6.463 -6.490 -4.664 1.00 96.62 91 LEU A O 1
ATOM 729 N N . ASN A 1 92 ? 8.609 -7.033 -5.017 1.00 96.88 92 ASN A N 1
ATOM 730 C CA . ASN A 1 92 ? 8.692 -7.936 -3.871 1.00 96.88 92 ASN A CA 1
ATOM 731 C C . ASN A 1 92 ? 8.519 -7.190 -2.546 1.00 96.88 92 ASN A C 1
ATOM 733 O O . ASN A 1 92 ? 7.825 -7.682 -1.651 1.00 96.88 92 ASN A O 1
ATOM 737 N N . GLU A 1 93 ? 9.123 -6.008 -2.431 1.00 97.81 93 GLU A N 1
ATOM 738 C CA . GLU A 1 93 ? 8.980 -5.159 -1.253 1.00 97.81 93 GLU A CA 1
ATOM 739 C C . GLU A 1 93 ? 7.542 -4.660 -1.094 1.00 97.81 93 GLU A C 1
ATOM 741 O O . GLU A 1 93 ? 6.985 -4.762 0.001 1.00 97.81 93 GLU A O 1
ATOM 746 N N . PHE A 1 94 ? 6.889 -4.248 -2.188 1.00 97.94 94 PHE A N 1
ATOM 747 C CA . PHE A 1 94 ? 5.460 -3.940 -2.179 1.00 97.94 94 PHE A CA 1
ATOM 748 C C . PHE A 1 94 ? 4.650 -5.119 -1.641 1.00 97.94 94 PHE A C 1
ATOM 750 O O . PHE A 1 94 ? 3.896 -4.963 -0.686 1.00 97.94 94 PHE A O 1
ATOM 757 N N . GLY A 1 95 ? 4.835 -6.317 -2.206 1.00 97.19 95 GLY A N 1
ATOM 758 C CA . GLY A 1 95 ? 4.104 -7.510 -1.778 1.00 97.19 95 GLY A CA 1
ATOM 759 C C . GLY A 1 95 ? 4.336 -7.842 -0.300 1.00 97.19 95 GLY A C 1
ATOM 760 O O . GLY A 1 95 ? 3.415 -8.259 0.402 1.00 97.19 95 GLY A O 1
ATOM 761 N N . ARG A 1 96 ? 5.554 -7.629 0.213 1.00 97.88 96 ARG A N 1
ATOM 762 C CA . ARG A 1 96 ? 5.869 -7.805 1.638 1.00 97.88 96 ARG A CA 1
ATOM 763 C C . ARG A 1 96 ? 5.081 -6.827 2.510 1.00 97.88 96 ARG A C 1
ATOM 765 O O . ARG A 1 96 ? 4.448 -7.269 3.469 1.00 97.88 96 ARG A O 1
ATOM 772 N N . LEU A 1 97 ? 5.114 -5.535 2.186 1.00 98.38 97 LEU A N 1
ATOM 773 C CA . LEU A 1 97 ? 4.376 -4.497 2.913 1.00 98.38 97 LEU A CA 1
ATOM 774 C C . LEU A 1 97 ? 2.864 -4.721 2.829 1.00 98.38 97 LEU A C 1
ATOM 776 O O . LEU A 1 97 ? 2.174 -4.647 3.843 1.00 98.38 97 LEU A O 1
ATOM 780 N N . ASN A 1 98 ? 2.365 -5.087 1.651 1.00 97.81 98 ASN A N 1
ATOM 781 C CA . ASN A 1 98 ? 0.955 -5.344 1.408 1.00 97.81 98 ASN A CA 1
ATOM 782 C C . ASN A 1 98 ? 0.419 -6.513 2.250 1.00 97.81 98 ASN A C 1
ATOM 784 O O . ASN A 1 98 ? -0.627 -6.408 2.883 1.00 97.81 98 ASN A O 1
ATOM 788 N N . ARG A 1 99 ? 1.169 -7.616 2.366 1.00 97.38 99 ARG A N 1
ATOM 789 C CA . ARG A 1 99 ? 0.776 -8.734 3.243 1.00 97.38 99 ARG A CA 1
ATOM 790 C C . ARG A 1 99 ? 0.691 -8.331 4.715 1.00 97.38 99 ARG A C 1
ATOM 792 O O . ARG A 1 99 ? -0.225 -8.771 5.410 1.00 97.38 99 ARG A O 1
ATOM 799 N N . ILE A 1 100 ? 1.622 -7.496 5.186 1.00 97.88 100 ILE A N 1
ATOM 800 C CA . ILE A 1 100 ? 1.563 -6.932 6.544 1.00 97.88 100 ILE A CA 1
ATOM 801 C C . ILE A 1 100 ? 0.308 -6.067 6.680 1.00 97.88 100 ILE A C 1
ATOM 803 O O . ILE A 1 100 ? -0.414 -6.183 7.670 1.00 97.88 100 ILE A O 1
ATOM 807 N N . TRP A 1 101 ? 0.017 -5.249 5.668 1.00 97.75 101 TRP A N 1
ATOM 808 C CA . TRP A 1 101 ? -1.131 -4.356 5.668 1.00 97.75 101 TRP A CA 1
ATOM 809 C C . TRP A 1 101 ? -2.472 -5.102 5.688 1.00 97.75 101 TRP A C 1
ATOM 811 O O . TRP A 1 101 ? -3.291 -4.838 6.564 1.00 97.75 101 TRP A O 1
ATOM 821 N N . ILE A 1 102 ? -2.666 -6.104 4.826 1.00 97.62 102 ILE A N 1
ATOM 822 C CA . ILE A 1 102 ? -3.857 -6.974 4.822 1.00 97.62 102 ILE A CA 1
ATOM 823 C C . ILE A 1 102 ? -4.040 -7.658 6.184 1.00 97.62 102 ILE A C 1
ATOM 825 O O . ILE A 1 102 ? -5.149 -7.704 6.718 1.00 97.62 102 ILE A O 1
ATOM 829 N N . GLY A 1 103 ? -2.957 -8.175 6.775 1.00 97.38 103 GLY A N 1
ATOM 830 C CA . GLY A 1 103 ? -3.003 -8.769 8.112 1.00 97.38 103 GLY A CA 1
ATOM 831 C C . GLY A 1 103 ? -3.470 -7.770 9.172 1.00 97.38 103 GLY A C 1
ATOM 832 O O . GLY A 1 103 ? -4.335 -8.087 9.989 1.00 97.38 103 GLY A O 1
ATOM 833 N N . LEU A 1 104 ? -2.952 -6.542 9.120 1.00 97.94 104 LEU A N 1
ATOM 834 C CA . LEU A 1 104 ? -3.328 -5.479 10.043 1.00 97.94 104 LEU A CA 1
ATOM 835 C C . LEU A 1 104 ? -4.785 -5.028 9.852 1.00 97.94 104 LEU A C 1
ATOM 837 O O . LEU A 1 104 ? -5.476 -4.826 10.848 1.00 97.94 104 LEU A O 1
ATOM 841 N N . ILE A 1 105 ? -5.287 -4.926 8.615 1.00 97.12 105 ILE A N 1
ATOM 842 C CA . ILE A 1 105 ? -6.698 -4.595 8.344 1.00 97.12 105 ILE A CA 1
ATOM 843 C C . ILE A 1 105 ? -7.627 -5.605 9.022 1.00 97.12 105 ILE A C 1
ATOM 845 O O . ILE A 1 105 ? -8.552 -5.203 9.726 1.00 97.12 105 ILE A O 1
ATOM 849 N N . LYS A 1 106 ? -7.347 -6.907 8.892 1.00 96.00 106 LYS A N 1
ATOM 850 C CA . LYS A 1 106 ? -8.153 -7.966 9.523 1.00 96.00 106 LYS A CA 1
ATOM 851 C C . LYS A 1 106 ? -8.202 -7.845 11.045 1.00 96.00 106 LYS A C 1
ATOM 853 O O . LYS A 1 106 ? -9.237 -8.107 11.656 1.00 96.00 106 LYS A O 1
ATOM 858 N N . GLU A 1 107 ? -7.103 -7.427 11.670 1.00 96.69 107 GLU A N 1
ATOM 859 C CA . GLU A 1 107 ? -7.078 -7.116 13.102 1.00 96.69 107 GLU A CA 1
ATOM 860 C C . GLU A 1 107 ? -7.918 -5.868 13.424 1.00 96.69 107 GLU A C 1
ATOM 862 O O . GLU A 1 107 ? -8.722 -5.880 14.356 1.00 96.69 107 GLU A O 1
ATOM 867 N N . ILE A 1 108 ? -7.798 -4.810 12.619 1.00 97.12 108 ILE A N 1
ATOM 868 C CA . ILE A 1 108 ? -8.520 -3.540 12.789 1.00 97.12 108 ILE A CA 1
ATOM 869 C C . ILE A 1 108 ? -10.044 -3.711 12.629 1.00 97.12 108 ILE A C 1
ATOM 871 O O . ILE A 1 108 ? -10.822 -3.081 13.356 1.00 97.12 108 ILE A O 1
ATOM 875 N N . MET A 1 109 ? -10.500 -4.602 11.745 1.00 95.69 109 MET A N 1
ATOM 876 C CA . MET A 1 109 ? -11.927 -4.895 11.545 1.00 95.69 109 MET A CA 1
ATOM 877 C C . MET A 1 109 ? -12.624 -5.365 12.830 1.00 95.69 109 MET A C 1
ATOM 879 O O . MET A 1 109 ? -13.817 -5.106 13.011 1.00 95.69 109 MET A O 1
ATOM 883 N N . LYS A 1 110 ? -11.890 -5.963 13.779 1.00 94.75 110 LYS A N 1
ATOM 884 C CA . LYS A 1 110 ? -12.437 -6.445 15.059 1.00 94.75 110 LYS A CA 1
ATOM 885 C C . LYS A 1 110 ? -12.949 -5.313 15.964 1.00 94.75 110 LYS A C 1
ATOM 887 O O . LYS A 1 110 ? -13.880 -5.536 16.734 1.00 94.75 110 LYS A O 1
ATOM 892 N N . TYR A 1 111 ? -12.408 -4.095 15.849 1.00 93.31 111 TYR A N 1
ATOM 893 C CA . TYR A 1 111 ? -12.725 -2.953 16.730 1.00 93.31 111 TYR A CA 1
ATOM 894 C C . TYR A 1 111 ? -14.048 -2.245 16.403 1.00 93.31 111 TYR A C 1
ATOM 896 O O . TYR A 1 111 ? -14.483 -1.357 17.131 1.00 93.31 111 TYR A O 1
ATOM 904 N N . GLY A 1 112 ? -14.717 -2.640 15.321 1.00 88.62 112 GLY A N 1
ATOM 905 C CA . GLY A 1 112 ? -16.008 -2.090 14.917 1.00 88.62 112 GLY A CA 1
ATOM 906 C C . GLY A 1 112 ? -16.845 -3.123 14.183 1.00 88.62 112 GLY A C 1
ATOM 907 O O . GLY A 1 112 ? -17.461 -2.789 13.178 1.00 88.62 112 GLY A O 1
ATOM 908 N N . LYS A 1 113 ? -16.820 -4.380 14.642 1.00 92.44 113 LYS A N 1
ATOM 909 C CA . LYS A 1 113 ? -17.446 -5.524 13.956 1.00 92.44 113 LYS A CA 1
ATOM 910 C C . LYS A 1 113 ? -18.923 -5.297 13.587 1.00 92.44 113 LYS A C 1
ATOM 912 O O . LYS A 1 113 ? -19.356 -5.734 12.530 1.00 92.44 113 LYS A O 1
ATOM 917 N N . ASP A 1 114 ? -19.662 -4.573 14.429 1.00 94.12 114 ASP A N 1
ATOM 918 C CA . ASP A 1 114 ? -21.098 -4.318 14.250 1.00 94.12 114 ASP A CA 1
ATOM 919 C C . ASP A 1 114 ? -21.379 -3.010 13.478 1.00 94.12 114 ASP A C 1
ATOM 921 O O . ASP A 1 114 ? -22.514 -2.730 13.090 1.00 94.12 114 ASP A O 1
ATOM 925 N N . ASP A 1 115 ? -20.348 -2.196 13.234 1.00 95.56 115 ASP A N 1
ATOM 926 C CA . ASP A 1 115 ? -20.450 -0.938 12.500 1.00 95.56 115 ASP A CA 1
ATOM 927 C C . ASP A 1 115 ? -20.290 -1.194 11.000 1.00 95.56 115 ASP A C 1
ATOM 929 O O . ASP A 1 115 ? -19.185 -1.352 10.485 1.00 95.56 115 ASP A O 1
ATOM 933 N N . LYS A 1 116 ? -21.418 -1.223 10.287 1.00 95.44 116 LYS A N 1
ATOM 934 C CA . LYS A 1 116 ? -21.441 -1.513 8.849 1.00 95.44 116 LYS A CA 1
ATOM 935 C C . LYS A 1 116 ? -20.622 -0.524 8.023 1.00 95.44 116 LYS A C 1
ATOM 937 O O . LYS A 1 116 ? -20.019 -0.941 7.046 1.00 95.44 116 LYS A O 1
ATOM 942 N N . VAL A 1 117 ? -20.581 0.757 8.395 1.00 94.31 117 VAL A N 1
ATOM 943 C CA . VAL A 1 117 ? -19.813 1.762 7.641 1.00 94.31 117 VAL A CA 1
ATOM 944 C C . VAL A 1 117 ? -18.322 1.491 7.803 1.00 94.31 117 VAL A C 1
ATOM 946 O O . VAL A 1 117 ? -17.588 1.466 6.818 1.00 94.31 117 VAL A O 1
ATOM 949 N N . TRP A 1 118 ? -17.892 1.210 9.034 1.00 95.88 118 TRP A N 1
ATOM 950 C CA . TRP A 1 118 ? -16.522 0.806 9.338 1.00 95.88 118 TRP A CA 1
ATOM 951 C C . TRP A 1 118 ? -16.114 -0.479 8.605 1.00 95.88 118 TRP A C 1
ATOM 953 O O . TRP A 1 118 ? -15.045 -0.523 7.999 1.00 95.88 118 TRP A O 1
ATOM 963 N N . GLN A 1 119 ? -16.975 -1.502 8.609 1.00 97.12 119 GLN A N 1
ATOM 964 C CA . GLN A 1 119 ? -16.711 -2.760 7.906 1.00 97.12 119 GLN A CA 1
ATOM 965 C C . GLN A 1 119 ? -16.627 -2.566 6.393 1.00 97.12 119 GLN A C 1
ATOM 967 O O . GLN A 1 119 ? -15.670 -3.041 5.788 1.00 97.12 119 GLN A O 1
ATOM 972 N N . THR A 1 120 ? -17.576 -1.852 5.779 1.00 96.81 120 THR A N 1
ATOM 973 C CA . THR A 1 120 ? -17.564 -1.584 4.332 1.00 96.81 120 THR A CA 1
ATOM 974 C C . THR A 1 120 ? -16.295 -0.853 3.921 1.00 96.81 120 THR A C 1
ATOM 976 O O . THR A 1 120 ? -15.671 -1.209 2.927 1.00 96.81 120 THR A O 1
ATOM 979 N N . LEU A 1 121 ? -15.882 0.139 4.708 1.00 96.19 121 LEU A N 1
ATOM 980 C CA . LEU A 1 121 ? -14.679 0.907 4.434 1.00 96.19 121 LEU A CA 1
ATOM 981 C C . LEU A 1 121 ? -13.412 0.047 4.479 1.00 96.19 121 LEU A C 1
ATOM 983 O O . LEU A 1 121 ? -12.598 0.098 3.562 1.00 96.19 121 LEU A O 1
ATOM 987 N N . LEU A 1 122 ? -13.237 -0.742 5.540 1.00 97.69 122 LEU A N 1
ATOM 988 C CA . LEU A 1 122 ? -12.066 -1.608 5.668 1.00 97.69 122 LEU A CA 1
ATOM 989 C C . LEU A 1 122 ? -12.067 -2.737 4.639 1.00 97.69 122 LEU A C 1
ATOM 991 O O . LEU A 1 122 ? -11.003 -3.079 4.137 1.00 97.69 122 LEU A O 1
ATOM 995 N N . SER A 1 123 ? -13.244 -3.267 4.296 1.00 97.44 123 SER A N 1
ATOM 996 C CA . SER A 1 123 ? -13.389 -4.294 3.258 1.00 97.44 123 SER A CA 1
ATOM 997 C C . SER A 1 123 ? -13.016 -3.740 1.887 1.00 97.44 123 SER A C 1
ATOM 999 O O . SER A 1 123 ? -12.293 -4.395 1.152 1.00 97.44 123 SER A O 1
ATOM 1001 N N . HIS A 1 124 ? -13.426 -2.509 1.568 1.00 97.56 124 HIS A N 1
ATOM 1002 C CA . HIS A 1 124 ? -13.021 -1.842 0.331 1.00 97.56 124 HIS A CA 1
ATOM 1003 C C . HIS A 1 124 ? -11.495 -1.706 0.236 1.00 97.56 124 HIS A C 1
ATOM 1005 O O . HIS A 1 124 ? -10.907 -2.100 -0.767 1.00 97.56 124 HIS A O 1
ATOM 1011 N N . ILE A 1 125 ? -10.844 -1.240 1.307 1.00 97.81 125 ILE A N 1
ATOM 1012 C CA . ILE A 1 125 ? -9.380 -1.148 1.348 1.00 97.81 125 ILE A CA 1
ATOM 1013 C C . ILE A 1 125 ? -8.751 -2.545 1.216 1.00 97.81 125 ILE A C 1
ATOM 1015 O O . ILE A 1 125 ? -7.795 -2.714 0.465 1.00 97.81 125 ILE A O 1
ATOM 1019 N N . GLU A 1 126 ? -9.269 -3.564 1.910 1.00 97.75 126 GLU A N 1
ATOM 1020 C CA . GLU A 1 126 ? -8.777 -4.944 1.789 1.00 97.75 126 GLU A CA 1
ATOM 1021 C C . GLU A 1 126 ? -8.892 -5.472 0.350 1.00 97.75 126 GLU A C 1
ATOM 1023 O O . GLU A 1 126 ? -7.938 -6.050 -0.171 1.00 97.75 126 GLU A O 1
ATOM 1028 N N . GLU A 1 127 ? -10.028 -5.252 -0.312 1.00 97.81 127 GLU A N 1
ATOM 1029 C CA . GLU A 1 127 ? -10.270 -5.656 -1.698 1.00 97.81 127 GLU A CA 1
ATOM 1030 C C . GLU A 1 127 ? -9.283 -4.994 -2.663 1.00 97.81 127 GLU A C 1
ATOM 1032 O O . GLU A 1 127 ? -8.719 -5.677 -3.522 1.00 97.81 127 GLU A O 1
ATOM 1037 N N . GLU A 1 128 ? -9.012 -3.699 -2.490 1.00 97.44 128 GLU A N 1
ATOM 1038 C CA . GLU A 1 128 ? -7.991 -2.991 -3.261 1.00 97.44 128 GLU A CA 1
ATOM 1039 C C . GLU A 1 128 ? -6.601 -3.599 -3.042 1.00 97.44 128 GLU A C 1
ATOM 1041 O O . GLU A 1 128 ? -5.873 -3.847 -4.002 1.00 97.44 128 GLU A O 1
ATOM 1046 N N . GLN A 1 129 ? -6.233 -3.909 -1.797 1.00 96.69 129 GLN A N 1
ATOM 1047 C CA . GLN A 1 129 ? -4.940 -4.525 -1.482 1.00 96.69 129 GLN A CA 1
ATOM 1048 C C . GLN A 1 129 ? -4.801 -5.942 -2.050 1.00 96.69 129 GLN A C 1
ATOM 1050 O O . GLN A 1 129 ? -3.740 -6.312 -2.559 1.00 96.69 129 GLN A O 1
ATOM 1055 N N . ILE A 1 130 ? -5.872 -6.737 -2.022 1.00 96.56 130 ILE A N 1
ATOM 1056 C CA . ILE A 1 130 ? -5.915 -8.064 -2.649 1.00 96.56 130 ILE A CA 1
ATOM 1057 C C . ILE A 1 130 ? -5.801 -7.941 -4.170 1.00 96.56 130 ILE A C 1
ATOM 1059 O O . ILE A 1 130 ? -5.093 -8.730 -4.802 1.00 96.56 130 ILE A O 1
ATOM 1063 N N . TYR A 1 131 ? -6.487 -6.966 -4.770 1.00 95.12 131 TYR A N 1
ATOM 1064 C CA . TYR A 1 131 ? -6.369 -6.676 -6.194 1.00 95.12 131 TYR A CA 1
ATOM 1065 C C . TYR A 1 131 ? -4.918 -6.336 -6.565 1.00 95.12 131 TYR A C 1
ATOM 1067 O O . TYR A 1 131 ? -4.366 -6.934 -7.492 1.00 95.12 131 TYR A O 1
ATOM 1075 N N . MET A 1 132 ? -4.273 -5.451 -5.801 1.00 93.06 132 MET A N 1
ATOM 1076 C CA . MET A 1 132 ? -2.881 -5.052 -6.019 1.00 93.06 132 MET A CA 1
ATOM 1077 C C . MET A 1 132 ? -1.898 -6.216 -5.877 1.00 93.06 132 MET A C 1
ATOM 1079 O O . MET A 1 132 ? -0.970 -6.326 -6.677 1.00 93.06 132 MET A O 1
ATOM 1083 N N . ASP A 1 133 ? -2.100 -7.111 -4.906 1.00 93.00 133 ASP A N 1
ATOM 1084 C CA . ASP A 1 133 ? -1.249 -8.296 -4.727 1.00 93.00 133 ASP A CA 1
ATOM 1085 C C . ASP A 1 133 ? -1.265 -9.183 -5.981 1.00 93.00 133 ASP A C 1
ATOM 1087 O O . ASP A 1 133 ? -0.219 -9.587 -6.496 1.00 93.00 133 ASP A O 1
ATOM 1091 N N . ARG A 1 134 ? -2.461 -9.413 -6.543 1.00 94.25 134 ARG A N 1
ATOM 1092 C CA . ARG A 1 134 ? -2.635 -10.188 -7.782 1.00 94.25 134 ARG A CA 1
ATOM 1093 C C . ARG A 1 134 ? -2.016 -9.484 -8.984 1.00 94.25 134 ARG A C 1
ATOM 1095 O O . ARG A 1 134 ? -1.359 -10.141 -9.796 1.00 94.25 134 ARG A O 1
ATOM 1102 N N . LEU A 1 135 ? -2.213 -8.169 -9.098 1.00 92.69 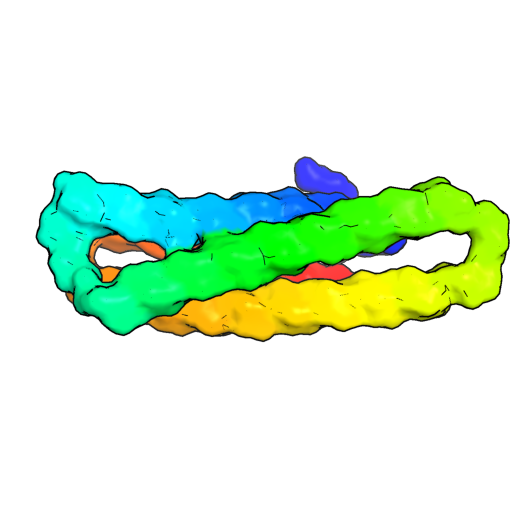135 LEU A N 1
ATOM 1103 C CA . LEU A 1 135 ? -1.633 -7.362 -10.168 1.00 92.69 135 LEU A CA 1
ATOM 1104 C C . LEU A 1 135 ? -0.106 -7.450 -10.138 1.00 92.69 135 LEU A C 1
ATOM 1106 O O . LEU A 1 135 ? 0.502 -7.807 -11.144 1.00 92.69 135 LEU A O 1
ATOM 1110 N N . PHE A 1 136 ? 0.528 -7.191 -8.994 1.00 93.44 136 PHE A N 1
ATOM 1111 C CA . PHE A 1 136 ? 1.987 -7.182 -8.918 1.00 93.44 136 PHE A CA 1
ATOM 1112 C C . PHE A 1 136 ? 2.612 -8.564 -9.001 1.00 93.44 136 PHE A C 1
ATOM 1114 O O . PHE A 1 136 ? 3.683 -8.685 -9.589 1.00 93.44 136 PHE A O 1
ATOM 1121 N N . HIS A 1 137 ? 1.937 -9.612 -8.529 1.00 92.25 137 HIS A N 1
ATOM 1122 C CA . HIS A 1 137 ? 2.354 -10.977 -8.834 1.00 92.25 137 HIS A CA 1
ATOM 1123 C C . HIS A 1 137 ? 2.342 -11.235 -10.349 1.00 92.25 137 HIS A C 1
ATOM 1125 O O . HIS A 1 137 ? 3.315 -11.736 -10.909 1.00 92.25 137 HIS A O 1
ATOM 1131 N N . THR A 1 138 ? 1.275 -10.818 -11.033 1.00 91.62 138 THR A N 1
ATOM 1132 C CA . THR A 1 138 ? 1.137 -10.967 -12.488 1.00 91.62 138 THR A CA 1
ATOM 1133 C C . THR A 1 138 ? 2.207 -10.181 -13.248 1.00 91.62 138 THR A C 1
ATOM 1135 O O . THR A 1 138 ? 2.791 -10.711 -14.190 1.00 91.62 138 THR A O 1
ATOM 1138 N N . LEU A 1 139 ? 2.501 -8.945 -12.836 1.00 90.56 139 LEU A N 1
ATOM 1139 C CA . LEU A 1 139 ? 3.548 -8.122 -13.447 1.00 90.56 139 LEU A CA 1
ATOM 1140 C C . LEU A 1 139 ? 4.951 -8.672 -13.158 1.00 90.56 139 LEU A C 1
ATOM 1142 O O . LEU A 1 139 ? 5.785 -8.676 -14.056 1.00 90.56 139 LEU A O 1
ATOM 1146 N N . TYR A 1 140 ? 5.200 -9.185 -11.948 1.00 91.88 140 TYR A N 1
ATOM 1147 C CA . TYR A 1 140 ? 6.476 -9.798 -11.566 1.00 91.88 140 TYR A CA 1
ATOM 1148 C C . TYR A 1 140 ? 6.840 -10.983 -12.464 1.00 91.88 140 TYR A C 1
ATOM 1150 O O . TYR A 1 140 ? 7.995 -11.125 -12.849 1.00 91.88 140 TYR A O 1
ATOM 1158 N N . MET A 1 141 ? 5.856 -11.815 -12.817 1.00 90.25 141 MET A N 1
ATOM 1159 C CA . MET A 1 141 ? 6.060 -12.990 -13.671 1.00 90.25 141 MET A CA 1
ATOM 1160 C C . MET A 1 141 ? 6.328 -12.648 -15.146 1.00 90.25 141 MET A C 1
ATOM 1162 O O . MET A 1 141 ? 6.718 -13.532 -15.905 1.00 90.25 141 MET A O 1
ATOM 1166 N N . GLN A 1 142 ? 6.097 -11.400 -15.566 1.00 85.38 142 GLN A N 1
ATOM 1167 C CA . GLN A 1 142 ? 6.250 -10.952 -16.958 1.00 85.38 142 GLN A CA 1
ATOM 1168 C C . GLN A 1 142 ? 7.564 -10.217 -17.236 1.00 85.38 142 GLN A C 1
ATOM 1170 O O . GLN A 1 142 ? 7.910 -10.016 -18.401 1.00 85.38 142 GLN A O 1
ATOM 1175 N N . ILE A 1 143 ? 8.270 -9.791 -16.189 1.00 83.12 143 ILE A N 1
ATOM 1176 C CA . ILE A 1 143 ? 9.574 -9.114 -16.273 1.00 83.12 143 ILE A CA 1
ATOM 1177 C C . ILE A 1 143 ? 10.677 -10.014 -15.727 1.00 83.12 143 ILE A C 1
ATOM 1179 O O . ILE A 1 143 ? 11.867 -9.648 -15.811 1.00 83.12 143 ILE A O 1
#

pLDDT: mean 90.61, std 11.95, range [49.5, 98.56]

Foldseek 3Di:
DQCPQDCPDLLSLLVLLLVVLVVQLCVLVVLVVVCVVVVLPDDPVLNVLSVVLNVLSVVLNVQSVVLSVVVVPDPDDVCRVVSLVSSLVSLVSLLVSLVVVLVSLVVSCVSCVPPPVSNVSSVVVNVSSVVSNVRSVSHSVND

Sequence (143 aa):
MYCYTMAYSLQCVLRELLMWTDISSEHPIFVKTVAKLSKKDLPKSIVEELKKLNKSFEELNMNAKEQLTNAQNSVAQPTMCGYMNQAKMLLNEFGRLNRIWIGLIKEIMKYGKDDKVWQTLLSHIEEEQIYMDRLFHTLYMQI

Secondary structure (DSSP, 8-state):
---SSS-S-HHHHHHHHHHHHHHHHHHHHHHHHHHHHTT----HHHHHHHHHHHHHHHHHHHHHHHHHHHHHH---GGGHHHHHHHHHHHHHHHHHHHHHHHHHHHHHHGGGTT-HHHHHHHHHHHHHHHHHHHHHHHHHTT-

Radius of gyration: 16.8 Å; chains: 1; bounding box: 45×23×44 Å

InterPro domains:
  IPR021328 Spore coat protein CotB-like [PF11155] (13-135)

Organism: NCBI:txid1417629